Protein AF-A0A7Y3NLK5-F1 (afdb_monomer_lite)

pLDDT: mean 80.24, std 19.45, range [37.41, 95.56]

Structure (mmCIF, N/CA/C/O backbone):
data_AF-A0A7Y3NLK5-F1
#
_entry.i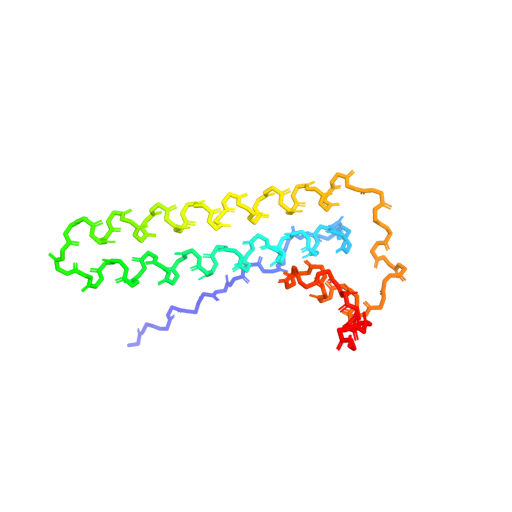d   AF-A0A7Y3NLK5-F1
#
loop_
_atom_site.group_PDB
_atom_site.id
_atom_site.type_symbol
_atom_site.label_atom_id
_atom_site.label_alt_id
_atom_site.label_comp_id
_atom_site.label_asym_id
_atom_site.label_entity_id
_atom_site.label_seq_id
_atom_site.pdbx_PDB_ins_code
_atom_site.Cartn_x
_atom_site.Cartn_y
_atom_site.Cartn_z
_atom_site.occupancy
_atom_site.B_iso_or_equiv
_atom_site.auth_seq_id
_atom_site.auth_comp_id
_atom_site.auth_asym_id
_atom_site.auth_atom_id
_atom_site.pdbx_PDB_model_num
ATOM 1 N N . MET A 1 1 ? -3.935 -30.417 17.038 1.00 44.34 1 MET A N 1
ATOM 2 C CA . MET A 1 1 ? -3.202 -30.140 15.785 1.00 44.34 1 MET A CA 1
ATOM 3 C C . MET A 1 1 ? -4.174 -29.574 14.768 1.00 44.34 1 MET A C 1
ATOM 5 O O . MET A 1 1 ? -5.083 -30.288 14.374 1.00 44.34 1 MET A O 1
ATOM 9 N N . ARG A 1 2 ? -4.019 -28.304 14.393 1.00 39.38 2 ARG A N 1
ATOM 10 C CA . ARG A 1 2 ? -4.600 -27.702 13.185 1.00 39.38 2 ARG A CA 1
ATOM 11 C C . ARG A 1 2 ? -3.699 -26.524 12.820 1.00 39.38 2 ARG A C 1
ATOM 13 O O . ARG A 1 2 ? -3.889 -25.417 13.303 1.00 39.38 2 ARG A O 1
ATOM 20 N N . ALA A 1 3 ? -2.641 -26.827 12.075 1.00 44.97 3 ALA A N 1
ATOM 21 C CA . ALA A 1 3 ? -1.853 -25.816 11.394 1.00 44.97 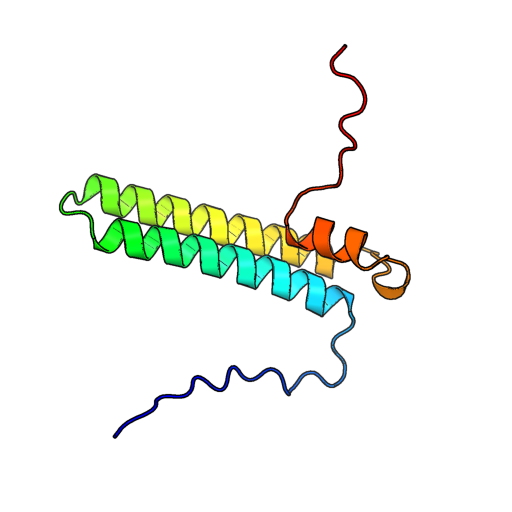3 ALA A CA 1
ATOM 22 C C . ALA A 1 3 ? -2.681 -25.378 10.184 1.00 44.97 3 ALA A C 1
ATOM 24 O O . ALA A 1 3 ? -2.861 -26.149 9.245 1.00 44.97 3 ALA A O 1
ATOM 25 N N . ILE A 1 4 ? -3.269 -24.188 10.259 1.00 57.88 4 ILE A N 1
ATOM 26 C CA . ILE A 1 4 ? -3.819 -23.518 9.085 1.00 57.88 4 ILE A CA 1
ATOM 27 C C . ILE A 1 4 ? -2.624 -22.784 8.491 1.00 57.88 4 ILE A C 1
ATOM 29 O O . ILE A 1 4 ? -2.283 -21.691 8.924 1.00 57.88 4 ILE A O 1
ATOM 33 N N . THR A 1 5 ? -1.908 -23.456 7.597 1.00 55.03 5 THR A N 1
ATOM 34 C CA . THR A 1 5 ? -0.900 -22.830 6.746 1.00 55.03 5 THR A CA 1
ATOM 35 C C . THR A 1 5 ? -1.663 -21.997 5.720 1.00 55.03 5 THR A C 1
ATOM 37 O O . THR A 1 5 ? -2.339 -22.599 4.881 1.00 55.03 5 THR A O 1
ATOM 40 N N . PRO A 1 6 ? -1.614 -20.652 5.748 1.00 52.06 6 PRO A N 1
ATOM 41 C CA . PRO A 1 6 ? -2.074 -19.891 4.607 1.00 52.06 6 PRO A CA 1
ATOM 42 C C . PRO A 1 6 ? -1.036 -20.126 3.510 1.00 52.06 6 PRO A C 1
ATOM 44 O O . PRO A 1 6 ? 0.046 -19.545 3.506 1.00 52.06 6 PRO A O 1
ATOM 47 N N . ILE A 1 7 ? -1.332 -21.062 2.613 1.00 51.97 7 ILE A N 1
ATOM 48 C CA . ILE A 1 7 ? -0.678 -21.124 1.313 1.00 51.97 7 ILE A CA 1
ATOM 49 C C . ILE A 1 7 ? -1.243 -19.923 0.561 1.00 51.97 7 ILE A C 1
ATOM 51 O O . ILE A 1 7 ? -2.295 -20.017 -0.068 1.00 51.97 7 ILE A O 1
ATOM 55 N N . LEU A 1 8 ? -0.599 -18.767 0.722 1.00 51.38 8 LEU A N 1
ATOM 56 C CA . LEU A 1 8 ? -0.857 -17.622 -0.134 1.00 51.38 8 LEU A CA 1
ATOM 57 C C . LEU A 1 8 ? -0.427 -18.049 -1.540 1.00 51.38 8 LEU A C 1
ATOM 59 O O . LEU A 1 8 ? 0.733 -18.389 -1.785 1.00 51.38 8 LEU A O 1
ATOM 63 N N . ALA A 1 9 ? -1.413 -18.167 -2.417 1.00 49.78 9 ALA A N 1
ATOM 64 C CA . ALA A 1 9 ? -1.285 -18.678 -3.765 1.00 49.78 9 ALA A CA 1
ATOM 65 C C . ALA A 1 9 ? -0.469 -17.710 -4.639 1.00 49.78 9 ALA A C 1
ATOM 67 O O . ALA A 1 9 ? -1.029 -16.926 -5.389 1.00 49.78 9 ALA A O 1
ATOM 68 N N . LEU A 1 10 ? 0.860 -17.790 -4.578 1.00 51.03 10 LEU A N 1
ATOM 69 C CA . LEU A 1 10 ? 1.774 -17.034 -5.450 1.00 51.03 10 LEU A C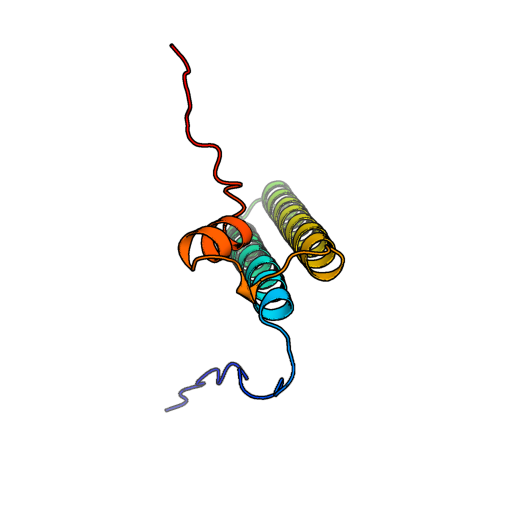A 1
ATOM 70 C C . LEU A 1 10 ? 2.110 -17.773 -6.758 1.00 51.03 10 LEU A C 1
ATOM 72 O O . LEU A 1 10 ? 3.111 -17.499 -7.409 1.00 51.03 10 LEU A O 1
ATOM 76 N N . ALA A 1 11 ? 1.288 -18.743 -7.157 1.00 53.50 11 ALA A N 1
ATOM 77 C CA . ALA A 1 11 ? 1.549 -19.572 -8.326 1.00 53.50 11 ALA A CA 1
ATOM 78 C C . ALA A 1 11 ? 0.321 -19.658 -9.232 1.00 53.50 11 ALA A C 1
ATOM 80 O O . ALA A 1 11 ? -0.247 -20.737 -9.370 1.00 53.50 11 ALA A O 1
ATOM 81 N N . LEU A 1 12 ? -0.095 -18.543 -9.849 1.00 42.19 12 LEU A N 1
ATOM 82 C CA . LEU A 1 12 ? -0.897 -18.610 -11.079 1.00 42.19 12 LEU A CA 1
ATOM 83 C C . LEU A 1 12 ? -0.911 -17.319 -11.921 1.00 42.19 12 LEU A C 1
ATOM 85 O O . LEU A 1 12 ? -1.956 -16.910 -12.411 1.00 42.19 12 LEU A O 1
ATOM 89 N N . CYS A 1 13 ? 0.245 -16.701 -12.163 1.00 49.66 13 CYS A N 1
ATOM 90 C CA . CYS A 1 13 ? 0.355 -15.741 -13.262 1.00 49.66 13 CYS A CA 1
ATOM 91 C C . CYS A 1 13 ? 1.653 -15.967 -14.043 1.00 49.66 13 CYS A C 1
ATOM 93 O O . CYS A 1 13 ? 2.613 -15.215 -13.936 1.00 49.66 13 CYS A O 1
ATOM 95 N N . ALA A 1 14 ? 1.689 -17.029 -14.854 1.00 45.53 14 ALA A N 1
ATOM 96 C CA . ALA A 1 14 ? 2.799 -17.356 -15.763 1.00 45.53 14 ALA A CA 1
ATOM 97 C C . ALA A 1 14 ? 2.932 -16.373 -16.958 1.00 45.53 14 ALA A C 1
ATOM 99 O O . ALA A 1 14 ? 3.347 -16.759 -18.047 1.00 45.53 14 ALA A O 1
ATOM 100 N N . GLY A 1 15 ? 2.544 -15.112 -16.761 1.00 51.66 15 GLY A N 1
ATOM 101 C CA . GLY A 1 15 ? 2.525 -14.051 -17.768 1.00 51.66 15 GLY A CA 1
ATOM 102 C C . GLY A 1 15 ? 2.248 -12.653 -17.206 1.00 51.66 15 GLY A C 1
ATOM 103 O O . GLY A 1 15 ? 2.043 -11.732 -17.992 1.00 51.66 15 GLY A O 1
ATOM 104 N N . CYS A 1 16 ? 2.229 -12.474 -15.879 1.00 58.59 16 CYS A N 1
ATOM 105 C CA . CYS A 1 16 ? 2.185 -11.137 -15.294 1.00 58.59 16 CYS A CA 1
ATOM 106 C C . CYS A 1 16 ? 3.555 -10.476 -15.512 1.00 58.59 16 CYS A C 1
ATOM 108 O O . CYS A 1 16 ? 4.583 -11.018 -15.113 1.00 58.59 16 CYS A O 1
ATOM 110 N N . SER A 1 17 ? 3.574 -9.339 -16.211 1.00 79.31 17 SER A N 1
ATOM 111 C CA . SER A 1 17 ? 4.783 -8.526 -16.392 1.00 79.31 17 SER A CA 1
ATOM 112 C C . SER A 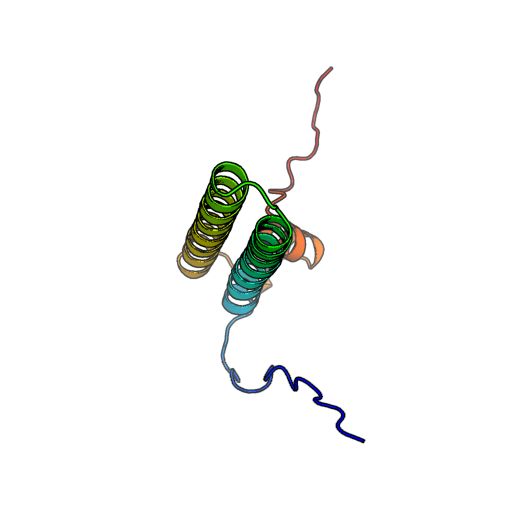1 17 ? 5.294 -8.018 -15.042 1.00 79.31 17 SER A C 1
ATOM 114 O O . SER A 1 17 ? 4.476 -7.768 -14.161 1.00 79.31 17 SER A O 1
ATOM 116 N N . GLU A 1 18 ? 6.598 -7.761 -14.890 1.00 86.06 18 GLU A N 1
ATOM 117 C CA . GLU A 1 18 ? 7.172 -7.220 -13.640 1.00 86.06 18 GLU A CA 1
ATOM 118 C C . GLU A 1 18 ? 6.466 -5.937 -13.154 1.00 86.06 18 GLU A C 1
ATOM 120 O O . GLU A 1 18 ? 6.392 -5.663 -11.960 1.00 86.06 18 GLU A O 1
ATOM 125 N N . LYS A 1 19 ? 5.898 -5.152 -14.078 1.00 90.25 19 LYS A N 1
ATOM 126 C CA . LYS A 1 19 ? 5.072 -3.978 -13.767 1.00 90.25 19 LYS A CA 1
ATOM 127 C C . LYS A 1 19 ? 3.812 -4.324 -12.967 1.00 90.25 19 LYS A C 1
ATOM 129 O O . LYS A 1 19 ? 3.450 -3.573 -12.066 1.00 90.25 19 LYS A O 1
ATOM 134 N N . GLU A 1 20 ? 3.168 -5.441 -13.299 1.00 90.44 20 GLU A N 1
ATOM 135 C CA . GLU A 1 20 ? 1.988 -5.941 -12.587 1.00 90.44 20 GLU A CA 1
ATOM 136 C C . GLU A 1 20 ? 2.380 -6.367 -11.173 1.00 90.44 20 GLU A C 1
ATOM 138 O O . GLU A 1 20 ? 1.736 -5.973 -10.214 1.00 90.44 20 GLU A O 1
ATOM 143 N N . GLU A 1 21 ? 3.524 -7.042 -11.027 1.00 90.75 21 GLU A N 1
ATOM 144 C CA . GLU A 1 21 ? 4.048 -7.426 -9.713 1.00 90.75 21 GLU A CA 1
ATOM 145 C C . GLU A 1 21 ? 4.345 -6.206 -8.824 1.00 90.75 21 GLU A C 1
ATOM 147 O O . GLU A 1 21 ? 4.107 -6.236 -7.617 1.00 90.75 21 GLU A O 1
ATOM 152 N N . ILE A 1 22 ? 4.859 -5.111 -9.396 1.00 91.12 22 ILE A N 1
ATOM 153 C CA . ILE A 1 22 ? 5.071 -3.856 -8.656 1.00 91.12 22 ILE A CA 1
ATOM 154 C C . ILE A 1 22 ? 3.729 -3.238 -8.246 1.00 91.12 22 ILE A C 1
ATOM 156 O O . ILE A 1 22 ? 3.604 -2.761 -7.118 1.00 91.12 22 ILE A O 1
ATOM 160 N N . ALA A 1 23 ? 2.739 -3.224 -9.143 1.00 92.06 23 ALA A N 1
ATOM 161 C CA . ALA A 1 23 ? 1.411 -2.691 -8.849 1.00 92.06 23 ALA A CA 1
ATOM 162 C C . ALA A 1 23 ? 0.709 -3.492 -7.741 1.00 92.06 23 ALA A C 1
ATOM 164 O O . ALA A 1 23 ? 0.219 -2.895 -6.784 1.00 92.06 23 ALA A O 1
ATOM 165 N N . ASP A 1 24 ? 0.747 -4.820 -7.813 1.00 93.56 24 ASP A N 1
ATOM 166 C CA . ASP A 1 24 ? 0.157 -5.703 -6.806 1.00 93.56 24 ASP A CA 1
ATOM 167 C C . ASP A 1 24 ? 0.849 -5.533 -5.448 1.00 93.56 24 ASP A C 1
ATOM 169 O O . ASP A 1 24 ? 0.186 -5.404 -4.424 1.00 93.56 24 ASP A O 1
ATOM 173 N N . GLN A 1 25 ? 2.179 -5.390 -5.418 1.00 93.81 25 GLN A N 1
ATOM 174 C CA . GLN A 1 25 ? 2.901 -5.088 -4.177 1.00 93.81 25 GLN A CA 1
ATOM 175 C C . GLN A 1 25 ? 2.514 -3.734 -3.558 1.00 93.81 25 GLN A C 1
ATOM 177 O O . GLN A 1 25 ? 2.548 -3.585 -2.332 1.00 93.81 25 GLN A O 1
ATOM 182 N N . VAL A 1 26 ? 2.174 -2.728 -4.373 1.00 93.50 26 VAL A N 1
ATOM 183 C CA . VAL A 1 26 ? 1.651 -1.441 -3.879 1.00 93.50 26 VAL A CA 1
ATOM 184 C C . VAL A 1 26 ? 0.282 -1.636 -3.230 1.00 93.50 26 VAL A C 1
ATOM 186 O O . VAL A 1 26 ? 0.051 -1.105 -2.139 1.00 93.50 26 VAL A O 1
ATOM 189 N N . GLU A 1 27 ? -0.598 -2.397 -3.880 1.00 93.75 27 GLU A N 1
ATOM 190 C CA . GLU A 1 27 ? -1.941 -2.715 -3.389 1.00 93.75 27 GLU A CA 1
ATOM 191 C C . GLU A 1 27 ? -1.873 -3.524 -2.085 1.00 93.75 27 GLU A C 1
ATOM 193 O O . GLU A 1 27 ? -2.388 -3.071 -1.063 1.00 93.75 27 GLU A O 1
ATOM 198 N N . ASP A 1 28 ? -1.106 -4.617 -2.055 1.00 93.75 28 ASP A N 1
ATOM 199 C CA . ASP A 1 28 ? -0.903 -5.476 -0.880 1.00 93.75 28 ASP A CA 1
ATOM 200 C C . ASP A 1 28 ? -0.331 -4.710 0.320 1.00 93.75 28 ASP A C 1
ATOM 202 O O . ASP A 1 28 ? -0.710 -4.929 1.478 1.00 93.75 28 ASP A O 1
ATOM 206 N N . ARG A 1 29 ? 0.597 -3.778 0.069 1.00 92.19 29 ARG A N 1
ATOM 207 C CA . ARG A 1 29 ? 1.169 -2.931 1.122 1.00 92.19 29 ARG A CA 1
ATOM 208 C C . ARG A 1 29 ? 0.127 -1.974 1.693 1.00 92.19 29 ARG A C 1
ATOM 210 O O . ARG A 1 29 ? 0.125 -1.730 2.905 1.00 92.19 29 ARG A O 1
ATOM 217 N N . ALA A 1 30 ? -0.708 -1.389 0.838 1.00 92.81 30 ALA A N 1
ATOM 218 C CA . ALA A 1 30 ? -1.790 -0.518 1.269 1.00 92.81 30 ALA A CA 1
ATOM 219 C C . ALA A 1 30 ? -2.858 -1.305 2.036 1.00 92.81 30 ALA A C 1
ATOM 221 O O . ALA A 1 30 ? -3.263 -0.853 3.107 1.00 92.81 30 ALA A O 1
ATOM 222 N N . GLU A 1 31 ? -3.222 -2.496 1.556 1.00 94.19 31 GLU A N 1
ATOM 223 C CA . GLU A 1 31 ? -4.147 -3.417 2.218 1.00 94.19 31 GLU A CA 1
ATOM 224 C C . GLU A 1 31 ? -3.637 -3.783 3.610 1.00 94.19 31 GLU A C 1
ATOM 226 O O . GLU A 1 31 ? -4.303 -3.503 4.599 1.00 94.19 31 GLU A O 1
ATOM 231 N N . SER A 1 32 ? -2.394 -4.262 3.722 1.00 93.94 32 SER A N 1
ATOM 232 C CA . SER A 1 32 ? -1.783 -4.621 5.012 1.00 93.94 32 SER A CA 1
ATOM 233 C C . SER A 1 32 ? -1.790 -3.454 6.008 1.00 93.94 32 SER A C 1
ATOM 235 O O . SER A 1 32 ? -1.980 -3.625 7.214 1.00 93.94 32 SER A O 1
ATOM 237 N N . ARG A 1 33 ? -1.575 -2.224 5.520 1.00 92.88 33 ARG A N 1
ATOM 238 C CA . ARG A 1 33 ? -1.623 -1.020 6.358 1.00 92.88 33 ARG A CA 1
ATOM 239 C C . ARG A 1 33 ? -3.055 -0.667 6.762 1.00 92.88 33 ARG A C 1
ATOM 241 O O . ARG A 1 33 ? -3.261 -0.240 7.898 1.00 92.88 33 ARG A O 1
ATOM 248 N N . ALA A 1 34 ? -4.014 -0.809 5.853 1.00 94.25 34 ALA A N 1
ATOM 249 C CA . ALA A 1 34 ? -5.429 -0.603 6.123 1.00 94.25 34 ALA A CA 1
ATOM 250 C C . ALA A 1 34 ? -5.947 -1.632 7.140 1.00 94.25 34 ALA A C 1
ATOM 252 O O . ALA A 1 34 ? -6.570 -1.243 8.124 1.00 94.25 34 ALA A O 1
ATOM 253 N N . GLU A 1 35 ? -5.600 -2.909 6.986 1.00 94.69 35 GLU A N 1
ATOM 254 C CA . GLU A 1 35 ? -5.927 -3.981 7.930 1.00 94.69 35 GLU A CA 1
ATOM 255 C C . GLU A 1 35 ? -5.397 -3.686 9.336 1.00 94.69 35 GLU A C 1
ATOM 257 O O . GLU A 1 35 ? -6.143 -3.803 10.308 1.00 94.69 35 GLU A O 1
ATOM 262 N N . ALA A 1 36 ? -4.151 -3.214 9.462 1.00 94.62 36 ALA A N 1
ATOM 263 C CA . ALA A 1 36 ? -3.597 -2.814 10.756 1.00 94.62 36 ALA A CA 1
ATOM 264 C C . ALA A 1 36 ? -4.384 -1.653 11.401 1.00 94.62 36 ALA A C 1
ATOM 266 O O . ALA A 1 36 ? -4.556 -1.618 12.622 1.00 94.62 36 ALA A O 1
ATOM 267 N N . MET A 1 37 ? -4.887 -0.705 10.600 1.00 93.31 37 MET A N 1
ATOM 268 C CA . MET A 1 37 ? -5.752 0.378 11.088 1.00 93.31 37 MET A CA 1
ATOM 269 C C . MET A 1 37 ? -7.126 -0.143 11.516 1.00 93.31 37 MET A C 1
ATOM 271 O O . MET A 1 37 ? -7.625 0.256 12.568 1.00 93.31 37 MET A O 1
ATOM 275 N N . GLU A 1 38 ? -7.727 -1.045 10.739 1.00 93.62 38 GLU A N 1
ATOM 276 C CA . GLU A 1 38 ? -9.002 -1.676 11.086 1.00 93.62 38 GLU A CA 1
ATOM 277 C C . GLU A 1 38 ? -8.877 -2.508 12.366 1.00 93.62 38 GLU A C 1
ATOM 279 O O . GLU A 1 38 ? -9.729 -2.413 13.247 1.00 93.62 38 GLU A O 1
ATOM 284 N N . GLU A 1 39 ? -7.806 -3.288 12.514 1.00 94.75 39 GLU A N 1
ATOM 285 C CA . GLU A 1 39 ? -7.545 -4.076 13.717 1.00 94.75 39 GLU A CA 1
ATOM 286 C C . GLU A 1 39 ? -7.339 -3.181 14.944 1.00 94.75 39 GLU A C 1
ATOM 288 O O . GLU A 1 39 ? -7.931 -3.439 15.996 1.00 94.75 39 GLU A O 1
ATOM 293 N N . ALA A 1 40 ? -6.580 -2.090 14.806 1.00 91.06 40 ALA A N 1
ATOM 294 C CA . ALA A 1 40 ? -6.452 -1.088 15.859 1.00 91.06 40 ALA A CA 1
ATOM 295 C C . ALA A 1 40 ? -7.815 -0.472 16.216 1.00 91.06 40 ALA A C 1
ATOM 297 O O . ALA A 1 40 ? -8.134 -0.335 17.396 1.00 91.06 40 ALA A O 1
ATOM 298 N N . GLY A 1 41 ? -8.646 -0.162 15.216 1.00 92.50 41 GLY A N 1
ATOM 299 C CA . GLY A 1 41 ? -10.007 0.346 15.395 1.00 92.50 41 GLY A CA 1
ATOM 300 C C . GLY A 1 41 ? -10.925 -0.633 16.132 1.00 92.50 41 GLY A C 1
ATOM 301 O O . GLY A 1 41 ? -11.654 -0.223 17.033 1.00 92.50 41 GLY A O 1
ATOM 302 N N . ARG A 1 42 ? -10.846 -1.936 15.829 1.00 92.06 42 ARG A N 1
ATOM 303 C CA . ARG A 1 42 ? -11.628 -2.992 16.507 1.00 92.06 42 ARG A CA 1
ATOM 304 C C . ARG A 1 42 ? -11.291 -3.129 17.992 1.00 92.06 42 ARG A C 1
ATOM 306 O O . ARG A 1 42 ? -12.141 -3.562 18.765 1.00 92.06 42 ARG A O 1
ATOM 313 N N . GLN A 1 43 ? -10.073 -2.772 18.399 1.00 92.50 43 GLN A N 1
ATOM 314 C CA . GLN A 1 43 ? -9.655 -2.785 19.805 1.00 92.50 43 GLN A CA 1
ATOM 315 C C . GLN A 1 43 ? -10.128 -1.541 20.580 1.00 92.50 43 GLN A C 1
ATOM 317 O O . GLN A 1 43 ? -10.021 -1.502 21.808 1.00 92.50 43 GLN A O 1
ATOM 322 N N . MET A 1 44 ? -10.667 -0.524 19.899 1.00 92.06 44 MET A N 1
ATOM 323 C CA . MET A 1 44 ? -11.154 0.697 20.540 1.00 92.06 44 MET A CA 1
ATOM 324 C C . MET A 1 44 ? -12.549 0.495 21.137 1.00 92.06 44 MET A C 1
ATOM 326 O O . MET A 1 44 ? -13.470 0.006 20.491 1.00 92.06 44 MET A O 1
ATOM 330 N N . THR A 1 45 ? -12.744 0.955 22.374 1.00 90.25 45 THR A N 1
ATOM 331 C CA . THR A 1 45 ? -14.060 0.952 23.041 1.00 90.25 45 THR A CA 1
ATOM 332 C C . THR A 1 45 ? -14.944 2.129 22.619 1.00 90.25 45 THR A C 1
ATOM 334 O O . THR A 1 45 ? -16.149 2.133 22.869 1.00 90.25 45 THR A O 1
ATOM 337 N N . ASN A 1 46 ? -14.356 3.142 21.979 1.00 95.06 46 ASN A N 1
ATOM 338 C CA . ASN A 1 46 ? -15.050 4.328 21.501 1.00 95.06 46 ASN A CA 1
ATOM 339 C C . ASN A 1 46 ? -15.450 4.169 20.024 1.00 95.06 46 ASN A C 1
ATOM 341 O O . ASN A 1 46 ? -14.594 4.120 19.142 1.00 95.06 46 ASN A O 1
ATOM 345 N N . ALA A 1 47 ? -16.759 4.169 19.755 1.00 92.00 47 ALA A N 1
ATOM 346 C CA . ALA A 1 47 ? -17.306 3.974 18.411 1.00 92.00 47 ALA A CA 1
ATOM 347 C C . ALA A 1 47 ? -16.904 5.068 17.402 1.00 92.00 47 ALA A C 1
ATOM 349 O O . ALA A 1 47 ? -16.734 4.774 16.221 1.00 92.00 47 ALA A O 1
ATOM 350 N N . LEU A 1 48 ? -16.722 6.319 17.846 1.00 93.88 48 LEU A N 1
ATOM 351 C CA . LEU A 1 48 ? -16.269 7.399 16.965 1.00 93.88 48 LEU A CA 1
ATOM 352 C C . LEU A 1 48 ? -14.823 7.161 16.513 1.00 93.88 48 LEU A C 1
ATOM 354 O O . LEU A 1 48 ? -14.519 7.321 15.336 1.00 93.88 48 LEU A O 1
ATOM 358 N N . GLN A 1 49 ? -13.941 6.748 17.426 1.00 91.75 49 GLN A N 1
ATOM 359 C CA . GLN A 1 49 ? -12.545 6.462 17.087 1.00 91.75 49 GLN A CA 1
ATOM 360 C C . GLN A 1 49 ? -12.418 5.227 16.187 1.00 91.75 49 GLN A C 1
ATOM 362 O O . GLN A 1 49 ? -11.676 5.276 15.209 1.00 91.75 49 GLN A O 1
ATOM 367 N N . ALA A 1 50 ? -13.199 4.173 16.450 1.00 91.88 50 ALA A N 1
ATOM 368 C CA . ALA A 1 50 ? -13.263 2.999 15.580 1.00 91.88 50 ALA A CA 1
ATOM 369 C C . ALA A 1 50 ? -13.704 3.374 14.153 1.00 91.88 50 ALA A C 1
ATOM 371 O O . ALA A 1 50 ? -13.072 2.969 13.181 1.00 91.88 50 ALA A O 1
ATOM 372 N N . ASN A 1 51 ? -14.725 4.228 14.014 1.00 93.56 51 ASN A N 1
ATOM 373 C CA . ASN A 1 51 ? -15.179 4.690 12.704 1.00 93.56 51 ASN A CA 1
ATOM 374 C C . ASN A 1 51 ? -14.130 5.552 11.980 1.00 93.56 51 ASN A C 1
ATOM 376 O O . ASN A 1 51 ? -13.947 5.408 10.773 1.00 93.56 51 ASN A O 1
ATOM 380 N N . ILE A 1 52 ? -13.411 6.419 12.703 1.00 93.81 52 ILE A N 1
ATOM 381 C CA . ILE A 1 52 ? -12.298 7.191 12.131 1.00 93.81 52 ILE A CA 1
ATOM 382 C C . ILE A 1 52 ? -11.200 6.247 11.626 1.00 93.81 52 ILE A C 1
ATOM 384 O O . ILE A 1 52 ? -10.701 6.447 10.520 1.00 93.81 52 ILE A O 1
ATOM 388 N N . ALA A 1 53 ? -10.852 5.209 12.392 1.00 93.44 53 ALA A N 1
ATOM 389 C CA . ALA A 1 53 ? -9.862 4.216 11.984 1.00 93.44 53 ALA A CA 1
ATOM 390 C C . ALA A 1 53 ? -10.298 3.458 10.716 1.00 93.44 53 ALA A C 1
ATOM 392 O O . ALA A 1 53 ? -9.507 3.326 9.785 1.00 93.44 53 ALA A O 1
ATOM 393 N N . GLU A 1 54 ? -11.569 3.054 10.617 1.00 94.25 54 GLU A N 1
ATOM 394 C CA . GLU A 1 54 ? -12.119 2.446 9.396 1.00 94.25 54 GLU A CA 1
ATOM 395 C C . GLU A 1 54 ? -12.082 3.398 8.191 1.00 94.25 54 GLU A C 1
ATOM 397 O O . GLU A 1 54 ? -11.751 2.984 7.081 1.00 94.25 54 GLU A O 1
ATOM 402 N N . GLN A 1 55 ? -12.415 4.679 8.374 1.00 95.56 55 GLN A N 1
ATOM 403 C CA . GLN A 1 55 ? -12.343 5.663 7.287 1.00 95.56 55 GLN A CA 1
ATOM 404 C C . GLN A 1 55 ? -10.899 5.892 6.820 1.00 95.56 55 GLN A C 1
ATOM 406 O O . GLN A 1 55 ? -10.643 5.994 5.618 1.00 95.56 55 GLN A O 1
ATOM 411 N N . GLN A 1 56 ? -9.945 5.932 7.753 1.00 94.44 56 GLN A N 1
ATOM 412 C CA . GLN A 1 56 ? -8.521 6.027 7.431 1.00 94.44 56 GLN A CA 1
ATOM 413 C C . GLN A 1 56 ? -8.037 4.785 6.681 1.00 94.44 56 GLN A C 1
ATOM 415 O O . GLN A 1 56 ? -7.359 4.930 5.665 1.00 94.44 56 GLN A O 1
ATOM 420 N N . ALA A 1 57 ? -8.445 3.591 7.113 1.00 95.00 57 ALA A N 1
ATOM 421 C CA . ALA A 1 57 ? -8.135 2.343 6.427 1.00 95.00 57 ALA A CA 1
ATOM 422 C C . ALA A 1 57 ? -8.642 2.352 4.977 1.00 95.00 57 ALA A C 1
ATOM 424 O O . ALA A 1 57 ? -7.867 2.111 4.054 1.00 95.00 57 ALA A O 1
ATOM 425 N N . ARG A 1 58 ? -9.910 2.736 4.755 1.00 95.38 58 ARG A N 1
ATOM 426 C CA . ARG A 1 58 ? -10.478 2.889 3.400 1.00 95.38 58 ARG A CA 1
ATOM 427 C C . ARG A 1 58 ? -9.694 3.889 2.555 1.00 95.38 58 ARG A C 1
ATOM 429 O O . ARG A 1 58 ? -9.428 3.615 1.393 1.00 95.38 58 ARG A O 1
ATOM 436 N N . THR A 1 59 ? -9.301 5.018 3.141 1.00 95.19 59 THR A N 1
ATOM 437 C CA . THR A 1 59 ? -8.508 6.043 2.443 1.00 95.19 59 THR A CA 1
ATOM 438 C C . THR A 1 59 ? -7.143 5.499 2.020 1.00 95.19 59 THR A C 1
ATOM 440 O O . THR A 1 59 ? -6.693 5.759 0.908 1.00 95.19 59 THR A O 1
ATOM 443 N N . VAL A 1 60 ? -6.480 4.728 2.889 1.00 93.56 60 VAL A N 1
ATOM 444 C CA . VAL A 1 60 ? -5.193 4.092 2.572 1.00 93.56 60 VAL A CA 1
ATOM 445 C C . VAL A 1 60 ? -5.350 3.065 1.457 1.00 93.56 60 VAL A C 1
ATOM 447 O O . VAL A 1 60 ? -4.558 3.094 0.518 1.00 93.56 60 VAL A O 1
ATOM 450 N N . ARG A 1 61 ? -6.373 2.208 1.539 1.00 94.44 61 ARG A N 1
ATOM 451 C CA . ARG A 1 61 ? -6.686 1.196 0.523 1.00 94.44 61 ARG A CA 1
ATOM 452 C C . ARG A 1 61 ? -6.925 1.843 -0.842 1.00 94.44 61 ARG A C 1
ATOM 454 O O . ARG A 1 61 ? -6.208 1.540 -1.788 1.00 94.44 61 ARG A O 1
ATOM 461 N N . GLN A 1 62 ? -7.808 2.842 -0.905 1.00 95.19 62 GLN A N 1
ATOM 462 C CA . GLN A 1 62 ? -8.091 3.585 -2.135 1.00 95.19 62 GLN A CA 1
ATOM 463 C C . GLN A 1 62 ? -6.835 4.262 -2.708 1.00 95.19 62 GLN A C 1
ATOM 465 O O . GLN A 1 62 ? -6.581 4.184 -3.905 1.00 95.19 62 GLN A O 1
ATOM 470 N N . ALA A 1 63 ? -6.009 4.897 -1.869 1.00 91.44 63 ALA A N 1
ATOM 471 C CA . ALA A 1 63 ? -4.763 5.507 -2.333 1.00 91.44 63 ALA A CA 1
ATOM 472 C C . ALA A 1 63 ? -3.754 4.468 -2.862 1.00 91.44 63 ALA A C 1
ATOM 474 O O . ALA A 1 63 ? -2.954 4.785 -3.744 1.00 91.44 63 ALA A O 1
ATOM 475 N N . GLY A 1 64 ? -3.766 3.247 -2.320 1.00 92.50 64 GLY A N 1
ATOM 476 C CA . GLY A 1 64 ? -3.004 2.108 -2.828 1.00 92.50 64 GLY A CA 1
ATOM 477 C C . GLY A 1 64 ? -3.495 1.655 -4.197 1.00 92.50 64 GLY A C 1
ATOM 478 O O . GLY A 1 64 ? -2.700 1.616 -5.132 1.00 92.50 64 GLY A O 1
ATOM 479 N N . GLU A 1 65 ? -4.799 1.410 -4.330 1.00 93.56 65 GLU A N 1
ATOM 480 C CA . GLU A 1 65 ? -5.453 1.028 -5.590 1.00 93.56 65 GLU A CA 1
ATOM 481 C C . GLU A 1 65 ? -5.204 2.066 -6.695 1.00 93.56 65 GLU A C 1
ATOM 483 O O . GLU A 1 65 ? -4.789 1.718 -7.797 1.00 93.56 65 GLU A O 1
ATOM 488 N N . GLU A 1 66 ? -5.378 3.360 -6.402 1.00 94.12 66 GLU A N 1
ATOM 489 C CA . GLU A 1 66 ? -5.131 4.444 -7.362 1.00 94.12 66 GLU A CA 1
ATOM 490 C C . GLU A 1 66 ? -3.669 4.476 -7.834 1.00 94.12 66 GLU A C 1
ATOM 492 O O . GLU A 1 66 ? -3.395 4.718 -9.013 1.00 94.12 66 GLU A O 1
ATOM 497 N N . ARG A 1 67 ? -2.715 4.212 -6.932 1.00 92.00 67 ARG A N 1
ATOM 498 C CA . ARG A 1 67 ? -1.287 4.137 -7.275 1.00 92.00 67 ARG A CA 1
ATOM 499 C C . ARG A 1 67 ? -0.955 2.886 -8.079 1.00 92.00 67 ARG A C 1
ATOM 501 O O . ARG A 1 67 ? -0.237 3.002 -9.071 1.00 92.00 67 ARG A O 1
ATOM 508 N N . ALA A 1 68 ? -1.464 1.725 -7.677 1.00 91.81 68 ALA A N 1
ATOM 509 C CA . ALA A 1 68 ? -1.298 0.473 -8.406 1.00 91.81 68 ALA A CA 1
ATOM 510 C C . ALA A 1 68 ? -1.844 0.618 -9.832 1.00 91.81 68 ALA A C 1
ATOM 512 O O . ALA A 1 68 ? -1.143 0.348 -10.805 1.00 91.81 68 ALA A O 1
ATOM 513 N N . GLU A 1 69 ? -3.040 1.185 -9.972 1.00 92.62 69 GLU A N 1
ATOM 514 C CA . GLU A 1 69 ? -3.671 1.441 -11.262 1.00 92.62 69 GLU A CA 1
ATOM 515 C C . GLU A 1 69 ? -2.878 2.436 -12.121 1.00 92.62 69 GLU A C 1
ATOM 517 O O . GLU A 1 69 ? -2.735 2.240 -13.331 1.00 92.62 69 GLU A O 1
ATOM 522 N N . ALA A 1 70 ? -2.309 3.482 -11.515 1.00 91.94 70 ALA A N 1
ATOM 523 C CA . ALA A 1 70 ? -1.414 4.399 -12.215 1.00 91.94 70 ALA A CA 1
ATOM 524 C C . ALA A 1 70 ? -0.155 3.684 -12.734 1.00 91.94 70 ALA A C 1
ATOM 526 O O . ALA A 1 70 ? 0.269 3.954 -13.856 1.00 91.94 70 ALA A O 1
ATOM 527 N N . ILE A 1 71 ? 0.413 2.745 -11.969 1.00 87.56 71 ILE A N 1
ATOM 528 C CA . ILE A 1 71 ? 1.557 1.927 -12.398 1.00 87.56 71 ILE A CA 1
ATOM 529 C C . ILE A 1 71 ? 1.146 0.998 -13.545 1.00 87.56 71 ILE A C 1
ATOM 531 O O . ILE A 1 71 ? 1.799 1.023 -14.589 1.00 87.56 71 ILE A O 1
ATOM 535 N N . ARG A 1 72 ? 0.033 0.262 -13.421 1.00 90.56 72 ARG A N 1
ATOM 536 C CA . ARG A 1 72 ? -0.490 -0.624 -14.482 1.00 90.56 72 ARG A CA 1
ATOM 537 C C . ARG A 1 72 ? -0.698 0.124 -15.800 1.00 90.56 72 ARG A C 1
ATOM 539 O O . ARG A 1 72 ? -0.284 -0.354 -16.859 1.00 90.56 72 ARG A O 1
ATOM 546 N N . LYS A 1 73 ? -1.287 1.322 -15.734 1.00 91.94 73 LYS A N 1
ATOM 547 C CA . LYS A 1 73 ? -1.565 2.186 -16.895 1.00 91.94 73 LYS A CA 1
ATOM 548 C C . LYS A 1 73 ? -0.362 2.970 -17.405 1.00 91.94 73 LYS A C 1
ATOM 550 O O . LYS A 1 73 ? -0.423 3.483 -18.518 1.00 91.94 73 LYS A O 1
ATOM 555 N N . SER A 1 74 ? 0.699 3.101 -16.615 1.00 89.44 74 SER A N 1
ATOM 556 C CA . SER A 1 74 ? 1.893 3.825 -17.043 1.00 89.44 74 SER A CA 1
ATOM 557 C C . SER A 1 74 ? 2.681 3.051 -18.100 1.00 89.44 74 SER A C 1
ATOM 559 O O . SER A 1 74 ? 2.700 1.813 -18.113 1.00 89.44 74 SER A O 1
ATOM 561 N N . ASP A 1 75 ? 3.416 3.799 -18.921 1.00 89.62 75 ASP A N 1
ATOM 562 C CA . ASP A 1 75 ? 4.430 3.283 -19.849 1.00 89.62 75 ASP A CA 1
ATOM 563 C C . ASP A 1 75 ? 5.738 2.901 -19.123 1.00 89.62 75 ASP A C 1
ATOM 565 O O . ASP A 1 75 ? 6.824 2.950 -19.700 1.00 89.62 75 ASP A O 1
ATOM 569 N N . LEU A 1 76 ? 5.662 2.576 -17.828 1.00 86.31 76 LEU A N 1
ATOM 570 C CA . LEU A 1 76 ? 6.812 2.177 -17.031 1.00 86.31 76 LEU A CA 1
ATOM 571 C C . LEU A 1 76 ? 7.413 0.882 -17.585 1.00 86.31 76 LEU A C 1
ATOM 573 O O . LEU A 1 76 ? 6.784 -0.175 -17.541 1.00 86.31 76 LEU A O 1
ATOM 577 N N . ASP A 1 77 ? 8.656 0.968 -18.044 1.00 87.69 77 ASP A N 1
ATOM 578 C CA . ASP A 1 77 ? 9.475 -0.197 -18.356 1.00 87.69 77 ASP A CA 1
ATOM 579 C C . ASP A 1 77 ? 10.075 -0.745 -17.054 1.00 87.69 77 ASP A C 1
ATOM 581 O O . ASP A 1 77 ? 11.104 -0.269 -16.567 1.00 87.69 77 ASP A O 1
ATOM 585 N N . ALA A 1 78 ? 9.369 -1.696 -16.440 1.00 87.00 78 ALA A N 1
ATOM 586 C CA . ALA A 1 78 ? 9.777 -2.295 -15.173 1.00 87.00 78 ALA A CA 1
ATOM 587 C C . ALA A 1 78 ? 11.087 -3.093 -15.297 1.00 87.00 78 ALA A C 1
ATOM 589 O O . ALA A 1 78 ? 11.879 -3.079 -14.352 1.00 87.00 78 ALA A O 1
ATOM 590 N N . ASP A 1 79 ? 11.358 -3.686 -16.464 1.00 86.38 79 ASP A N 1
ATOM 591 C CA . ASP A 1 79 ? 12.574 -4.465 -16.722 1.00 86.38 79 ASP A CA 1
ATOM 592 C C . ASP A 1 79 ? 13.825 -3.567 -16.731 1.00 86.38 79 ASP A C 1
ATOM 594 O O . ASP A 1 79 ? 14.922 -3.990 -16.358 1.00 86.38 79 ASP A O 1
ATOM 598 N N . ALA A 1 80 ? 13.665 -2.292 -17.100 1.00 90.38 80 ALA A N 1
ATOM 599 C CA . ALA A 1 80 ? 14.734 -1.296 -17.074 1.00 90.38 80 ALA A CA 1
ATOM 600 C C . ALA A 1 80 ? 15.043 -0.744 -15.666 1.00 90.38 80 ALA A C 1
ATOM 602 O O . ALA A 1 80 ? 16.029 -0.017 -15.491 1.00 90.38 80 ALA A O 1
ATOM 603 N N . LEU A 1 81 ? 14.227 -1.056 -14.651 1.00 87.44 81 LEU A N 1
ATOM 604 C CA . LEU A 1 81 ? 14.419 -0.557 -13.289 1.00 87.44 81 LEU A CA 1
ATOM 605 C C . LEU A 1 81 ? 15.369 -1.434 -12.475 1.00 87.44 81 LEU A C 1
ATOM 607 O O . LEU A 1 81 ? 15.260 -2.658 -12.411 1.00 87.44 81 LEU A O 1
ATOM 611 N N . THR A 1 82 ? 16.241 -0.781 -11.712 1.00 91.31 82 THR A N 1
ATOM 612 C CA . THR A 1 82 ? 17.004 -1.456 -10.658 1.00 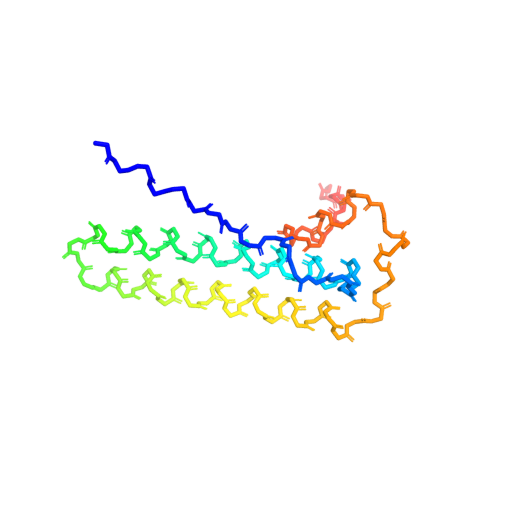91.31 82 THR A CA 1
ATOM 613 C C . THR A 1 82 ? 16.080 -1.921 -9.523 1.00 91.31 82 THR A C 1
ATOM 615 O O . THR A 1 82 ? 15.056 -1.282 -9.262 1.00 91.31 82 THR A O 1
ATOM 618 N N . PRO A 1 83 ? 16.457 -2.959 -8.753 1.00 88.38 83 PRO A N 1
ATOM 619 C CA . PRO A 1 83 ? 15.674 -3.404 -7.597 1.00 88.38 83 PRO A CA 1
ATOM 620 C C . PRO A 1 83 ? 15.360 -2.283 -6.593 1.00 88.38 83 PRO A C 1
ATOM 622 O O . PRO A 1 83 ? 14.257 -2.214 -6.061 1.00 88.38 83 PRO A O 1
ATOM 625 N N . ALA A 1 84 ? 16.298 -1.353 -6.379 1.00 87.50 84 ALA A N 1
ATOM 626 C CA . ALA A 1 84 ? 16.087 -0.204 -5.499 1.00 87.50 84 ALA A CA 1
ATOM 627 C C . ALA A 1 84 ? 15.010 0.758 -6.033 1.00 87.50 84 ALA A C 1
ATOM 629 O O . ALA A 1 84 ? 14.221 1.290 -5.257 1.00 87.50 84 ALA A O 1
ATOM 630 N N . GLN A 1 85 ? 14.948 0.963 -7.352 1.00 89.81 85 GLN A N 1
ATOM 631 C CA . GLN A 1 85 ? 13.916 1.789 -7.983 1.00 89.81 85 GLN A CA 1
ATOM 632 C C . GLN A 1 85 ? 12.547 1.104 -7.960 1.00 89.81 85 GLN A C 1
ATOM 634 O O . GLN A 1 85 ? 11.553 1.764 -7.668 1.00 89.81 85 GLN A O 1
ATOM 639 N N . LYS A 1 86 ? 12.491 -0.213 -8.196 1.00 88.88 86 LYS A N 1
ATOM 640 C CA . LYS A 1 86 ? 11.257 -1.001 -8.042 1.00 88.88 86 LYS A CA 1
ATOM 641 C C . LYS A 1 86 ? 10.717 -0.885 -6.615 1.00 88.88 86 LYS A C 1
ATOM 643 O O . LYS A 1 86 ? 9.557 -0.540 -6.413 1.00 88.88 86 LYS A O 1
ATOM 648 N N . GLN A 1 87 ? 11.587 -1.055 -5.617 1.00 88.50 87 GLN A N 1
ATOM 649 C CA . GLN A 1 87 ? 11.211 -0.924 -4.210 1.00 88.50 87 GLN A CA 1
ATOM 650 C C . GLN A 1 87 ? 10.706 0.483 -3.861 1.00 88.50 87 GLN A C 1
ATOM 652 O O . GLN A 1 87 ? 9.760 0.605 -3.089 1.00 88.50 87 GLN A O 1
ATOM 657 N N . ALA A 1 88 ? 11.312 1.528 -4.429 1.00 88.12 88 ALA A N 1
ATOM 658 C CA . ALA A 1 88 ? 10.896 2.918 -4.240 1.00 88.12 88 ALA A CA 1
ATOM 659 C C . ALA A 1 88 ? 9.463 3.174 -4.753 1.00 88.12 88 ALA A C 1
ATOM 661 O O . ALA A 1 88 ? 8.678 3.870 -4.106 1.00 88.12 88 ALA A O 1
ATOM 662 N N . LEU A 1 89 ? 9.084 2.549 -5.875 1.00 88.12 89 LEU A N 1
ATOM 663 C CA . LEU A 1 89 ? 7.706 2.587 -6.378 1.00 88.12 89 LEU A CA 1
ATOM 664 C C . LEU A 1 89 ? 6.738 1.892 -5.413 1.00 88.12 89 LEU A C 1
ATOM 666 O O . LEU A 1 89 ? 5.697 2.462 -5.087 1.00 88.12 89 LEU A O 1
ATOM 670 N N . VAL A 1 90 ? 7.117 0.719 -4.894 1.00 88.94 90 VAL A N 1
ATOM 671 C CA . VAL A 1 90 ? 6.305 -0.046 -3.931 1.00 88.94 90 VAL A CA 1
ATOM 672 C C . VAL A 1 90 ? 6.110 0.706 -2.613 1.00 88.94 90 VAL A C 1
ATOM 674 O O . VAL A 1 90 ? 5.008 0.763 -2.07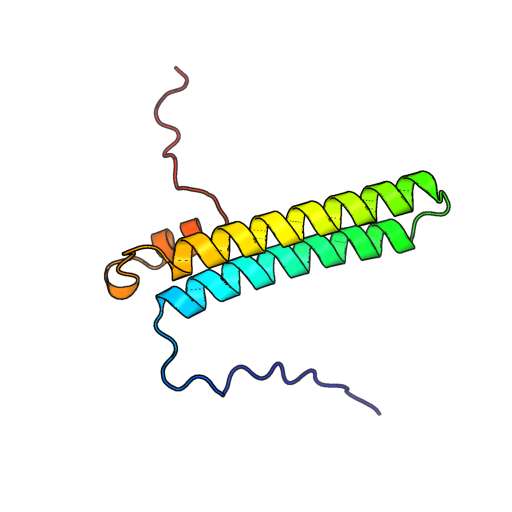0 1.00 88.94 90 VAL A O 1
ATOM 677 N N . THR A 1 91 ? 7.169 1.301 -2.059 1.00 85.19 91 THR A N 1
ATOM 678 C CA . THR A 1 91 ? 7.070 2.031 -0.785 1.00 85.19 91 THR A CA 1
ATOM 679 C C . THR A 1 91 ? 6.361 3.370 -0.929 1.00 85.19 91 THR A C 1
ATOM 681 O O . THR A 1 91 ? 5.913 3.925 0.078 1.00 85.19 91 THR A O 1
ATOM 684 N N . GLY A 1 92 ? 6.245 3.889 -2.153 1.00 71.50 92 GLY A N 1
ATOM 685 C CA . GLY A 1 92 ? 5.756 5.235 -2.402 1.00 71.50 92 GLY A CA 1
ATOM 686 C C . GLY A 1 92 ? 6.743 6.324 -1.984 1.00 71.50 92 GLY A C 1
ATOM 687 O O . GLY A 1 92 ? 6.369 7.497 -2.009 1.00 71.50 92 GLY A O 1
ATOM 688 N N . ASP A 1 93 ? 7.977 5.953 -1.626 1.00 62.50 93 ASP A N 1
ATOM 689 C CA . ASP A 1 93 ? 9.105 6.874 -1.650 1.00 62.50 93 ASP A CA 1
ATOM 690 C C . ASP A 1 93 ? 9.450 7.053 -3.122 1.00 62.50 93 ASP A C 1
ATOM 692 O O . ASP A 1 93 ? 10.331 6.390 -3.661 1.00 62.50 93 ASP A O 1
ATOM 696 N N . THR A 1 94 ? 8.757 7.958 -3.814 1.00 46.25 94 THR A N 1
ATOM 697 C CA . THR A 1 94 ? 9.345 8.549 -5.015 1.00 46.25 94 THR A CA 1
ATOM 698 C C . THR A 1 94 ? 10.669 9.113 -4.542 1.00 46.25 94 THR A C 1
ATOM 700 O O . THR A 1 94 ? 10.641 10.106 -3.815 1.00 46.25 94 THR A O 1
ATOM 703 N N . GLY A 1 95 ? 11.773 8.417 -4.836 1.00 41.81 95 GLY A N 1
ATOM 704 C CA . GLY A 1 95 ? 13.114 8.712 -4.356 1.00 41.81 95 GLY A CA 1
ATOM 705 C C . GLY A 1 95 ? 13.462 10.149 -4.684 1.00 41.81 95 GLY A C 1
ATOM 706 O O . GLY A 1 95 ? 14.086 10.439 -5.698 1.00 41.81 95 GLY A O 1
ATOM 707 N N . THR A 1 96 ? 13.013 11.054 -3.829 1.00 37.41 96 THR A N 1
ATOM 708 C CA . THR A 1 96 ? 13.423 12.429 -3.784 1.00 37.41 96 THR A CA 1
ATOM 709 C C . THR A 1 96 ? 14.752 12.257 -3.090 1.00 37.41 96 THR A C 1
ATOM 711 O O . THR A 1 96 ? 14.751 12.000 -1.882 1.00 37.41 96 THR A O 1
ATOM 714 N N . PRO A 1 97 ? 15.901 12.280 -3.799 1.00 39.44 97 PRO A N 1
ATOM 715 C CA . PRO A 1 97 ? 17.117 12.556 -3.069 1.00 39.44 97 PRO A CA 1
ATOM 716 C C . PRO A 1 97 ? 16.786 13.815 -2.279 1.00 39.44 97 PRO A C 1
ATOM 718 O O . PRO A 1 97 ? 16.270 14.779 -2.849 1.00 39.44 97 PRO A O 1
ATOM 721 N N . ALA A 1 98 ? 16.977 13.766 -0.968 1.00 41.19 98 ALA A N 1
ATOM 722 C CA . ALA A 1 98 ? 17.022 14.951 -0.143 1.00 41.19 98 ALA A CA 1
ATOM 723 C C . ALA A 1 98 ? 18.182 15.813 -0.671 1.00 41.19 98 ALA A C 1
ATOM 725 O O . ALA A 1 98 ? 19.290 15.781 -0.150 1.00 41.19 98 ALA A O 1
ATOM 726 N N . LYS A 1 99 ? 17.962 16.497 -1.794 1.00 41.62 99 LYS A N 1
ATOM 727 C CA . LYS A 1 99 ? 18.826 17.537 -2.316 1.00 41.62 99 LYS A CA 1
ATOM 728 C C . LYS A 1 99 ? 18.325 18.825 -1.692 1.00 41.62 99 LYS A C 1
ATOM 730 O O . LYS A 1 99 ? 17.301 19.368 -2.089 1.00 41.62 99 LYS A O 1
ATOM 735 N N . ASP A 1 100 ? 19.069 19.210 -0.663 1.00 44.81 100 ASP A N 1
ATOM 736 C CA . ASP A 1 100 ? 19.260 20.580 -0.215 1.00 44.81 100 ASP A CA 1
ATOM 737 C C . ASP A 1 100 ? 18.029 21.288 0.367 1.00 44.81 100 ASP A C 1
ATOM 739 O O . ASP A 1 100 ? 17.454 22.192 -0.232 1.00 44.81 100 ASP A O 1
ATOM 743 N N . VAL A 1 101 ? 17.711 20.966 1.625 1.00 47.53 101 VAL A N 1
ATOM 744 C CA . VAL A 1 101 ? 17.309 22.020 2.569 1.00 47.53 101 VAL A CA 1
ATOM 745 C C . VAL A 1 101 ? 18.600 22.503 3.221 1.00 47.53 101 VAL A C 1
ATOM 747 O O . VAL A 1 101 ? 19.081 21.909 4.186 1.00 47.53 101 VAL A O 1
ATOM 750 N N . ARG A 1 102 ? 19.214 23.512 2.603 1.00 43.88 102 ARG A N 1
ATOM 751 C CA . ARG A 1 102 ? 20.331 24.269 3.167 1.00 43.88 102 ARG A CA 1
ATOM 752 C C . ARG A 1 102 ? 19.818 25.589 3.720 1.00 43.88 102 ARG A C 1
ATOM 754 O O . ARG A 1 102 ? 18.897 26.152 3.087 1.00 43.88 102 ARG A O 1
#

Foldseek 3Di:
DDPPPPPPCPPDDPPDDVLLVLLVLLLVVLQVVLVVLLVVLVPDPDVVSSVVSNVVSVVSNVVSNVLSVCSVPDPDPSVPDDPVCSVCSSVVVPPPPPPDPD

Sequence (102 aa):
MRAITPILALALCAGCSEKEEIADQVEDRAESRAEAMEEAGRQMTNALQANIAEQQARTVRQAGEERAEAIRKSDLDADALTPAQKQALVTGDTGTPAKDVR

Radius of gyration: 17.4 Å; chains: 1; bounding box: 38×54×43 Å

Secondary structure (DSSP, 8-state):
-------------TT--HHHHHHHHHHHHHHHHHHHHHHHHHT-S-HHHHHHHHHHHHHHHHHHHHHHHHHHHS---STTS-HHHHHHHHHT----------